Protein AF-A0A1S6QGQ5-F1 (afdb_monomer)

Sequence (173 aa):
MVATWIISFAIVKLTGSTEAIRSFLKASIGSENTLKGGSFLPLFMHNFTGSVMIIILGLIPIPLYYAFIVYNAATVGLVLTLTAHPIAMFMAGILPHGILEIPAQIISAAISAKVVWFVFDKYIRHRDRPETFGLIIKNAVIDTLVFVLPLLFVAAIIEFSITPGLIHTFVGK

Organism: NCBI:txid1138822

Nearest PDB structures (foldseek):
  7ajf-assembly1_a  TM=2.710E-01  e=8.201E+00  Bos taurus

InterPro domains:
  IPR002798 Stage II sporulation protein M-like [PF01944] (7-164)

Mean predicted aligned error: 6.0 Å

Secondary structure (DSSP, 8-state):
-HHHHHHHHHHHHHH--HHHHHHHHHHHS--THHHHTS-SHHHHHHHHHHHHHHHHHTTSSS-THHHHHHHHHHHHHHHHHTSS-HHHIIIIIIHHHHHHHHHHHHHHHHHHHHHHHHHIIIIIS----SS-HHHHHHHHHHHIIIIIHHHHHHHHHHHHHTHHHHHHHHT--

pLDDT: mean 86.8, std 10.64, range [45.06, 97.56]

Structure (mmCIF, N/CA/C/O backbone):
data_AF-A0A1S6QGQ5-F1
#
_entry.id   AF-A0A1S6QGQ5-F1
#
loop_
_atom_site.group_PDB
_atom_site.id
_atom_site.type_symbol
_atom_site.label_atom_id
_atom_site.label_alt_id
_atom_site.label_comp_id
_atom_site.label_asym_id
_atom_site.label_entity_id
_atom_site.label_seq_id
_atom_site.pdbx_PDB_ins_code
_atom_site.Cartn_x
_atom_site.Cartn_y
_atom_site.Cartn_z
_atom_site.occupancy
_atom_site.B_iso_or_equiv
_atom_site.auth_seq_id
_atom_site.auth_comp_id
_atom_site.auth_asym_id
_atom_site.auth_atom_id
_atom_site.pdbx_PDB_model_num
ATOM 1 N N . MET A 1 1 ? -0.539 9.711 -5.961 1.00 73.81 1 MET A N 1
ATOM 2 C CA . MET A 1 1 ? 0.239 8.590 -6.534 1.00 73.81 1 MET A CA 1
ATOM 3 C C . MET A 1 1 ? 0.930 8.999 -7.829 1.00 73.81 1 MET A C 1
ATOM 5 O O . MET A 1 1 ? 2.143 9.109 -7.802 1.00 73.81 1 MET A O 1
ATOM 9 N N . VAL A 1 2 ? 0.211 9.344 -8.906 1.00 78.06 2 VAL A N 1
ATOM 10 C CA . VAL A 1 2 ? 0.836 9.742 -10.193 1.00 78.06 2 VAL A CA 1
ATOM 11 C C . VAL A 1 2 ? 1.811 10.920 -10.058 1.00 78.06 2 VAL A C 1
ATOM 13 O O . VAL A 1 2 ? 2.926 10.853 -10.559 1.00 78.06 2 VAL A O 1
ATOM 16 N N . ALA A 1 3 ? 1.443 11.973 -9.320 1.00 81.25 3 ALA A N 1
ATOM 17 C CA . ALA A 1 3 ? 2.353 13.093 -9.064 1.00 81.25 3 ALA A CA 1
ATOM 18 C C . ALA A 1 3 ? 3.647 12.638 -8.367 1.00 81.25 3 ALA A C 1
ATOM 20 O O . ALA A 1 3 ? 4.732 13.049 -8.756 1.00 81.25 3 ALA A O 1
ATOM 21 N N . THR A 1 4 ? 3.544 11.735 -7.387 1.00 82.38 4 THR A N 1
ATOM 22 C CA . THR A 1 4 ? 4.699 11.143 -6.700 1.00 82.38 4 THR A CA 1
ATOM 23 C C . THR A 1 4 ? 5.580 10.359 -7.669 1.00 82.38 4 THR A C 1
ATOM 25 O O . THR A 1 4 ? 6.793 10.492 -7.603 1.00 82.38 4 THR A O 1
ATOM 28 N N . TRP A 1 5 ? 4.994 9.617 -8.616 1.00 83.69 5 TRP A N 1
ATOM 29 C CA . TRP A 1 5 ? 5.754 8.906 -9.652 1.00 83.69 5 TRP A CA 1
ATOM 30 C C . TRP A 1 5 ? 6.581 9.868 -10.498 1.00 83.69 5 TRP A C 1
ATOM 32 O O . TRP A 1 5 ? 7.783 9.671 -10.661 1.00 83.69 5 TRP A O 1
ATOM 42 N N . ILE A 1 6 ? 5.940 10.932 -10.989 1.00 83.50 6 ILE A N 1
ATOM 43 C CA . ILE A 1 6 ? 6.572 11.947 -11.838 1.00 83.50 6 ILE A CA 1
ATOM 44 C C . ILE A 1 6 ? 7.675 12.678 -11.068 1.00 83.50 6 ILE A C 1
ATOM 46 O O . ILE A 1 6 ? 8.770 12.859 -11.594 1.00 83.50 6 ILE A O 1
ATOM 50 N N . ILE A 1 7 ? 7.407 13.066 -9.819 1.00 85.00 7 ILE A N 1
ATOM 51 C CA . ILE A 1 7 ? 8.366 13.778 -8.970 1.00 85.00 7 ILE A CA 1
ATOM 52 C C . ILE A 1 7 ? 9.569 12.889 -8.656 1.00 85.00 7 ILE A C 1
ATOM 54 O O . ILE A 1 7 ? 10.700 13.319 -8.867 1.00 85.00 7 ILE A O 1
ATOM 58 N N . SER A 1 8 ? 9.351 11.648 -8.207 1.00 82.44 8 SER A N 1
ATOM 59 C CA . SER A 1 8 ? 10.439 10.697 -7.960 1.00 82.44 8 SER A CA 1
ATOM 60 C C . SER A 1 8 ? 11.262 10.477 -9.225 1.00 82.44 8 SER A C 1
ATOM 62 O O . SER A 1 8 ? 12.484 10.559 -9.172 1.00 82.44 8 SER A O 1
ATOM 64 N N . PHE A 1 9 ? 10.616 10.295 -10.379 1.00 82.62 9 PHE A N 1
ATOM 65 C CA . PHE A 1 9 ? 11.319 10.133 -11.648 1.00 82.62 9 PHE A CA 1
ATOM 66 C C . PHE A 1 9 ? 12.176 11.357 -12.011 1.00 82.62 9 PHE A C 1
ATOM 68 O O . PHE A 1 9 ? 13.350 11.218 -12.362 1.00 82.62 9 PHE A O 1
ATOM 75 N N . ALA A 1 10 ? 11.607 12.559 -11.894 1.00 83.38 10 ALA A N 1
ATOM 76 C CA . ALA A 1 10 ? 12.285 13.810 -12.214 1.00 83.38 10 ALA A CA 1
ATOM 77 C C . ALA A 1 10 ? 13.485 14.065 -11.293 1.00 83.38 10 ALA A C 1
ATOM 79 O O . ALA A 1 10 ? 14.566 14.377 -11.787 1.00 83.38 10 ALA A O 1
ATOM 80 N N . ILE A 1 11 ? 13.322 13.879 -9.978 1.00 85.00 11 ILE A N 1
ATOM 81 C CA . ILE A 1 11 ? 14.402 14.065 -8.997 1.00 85.00 11 ILE A CA 1
ATOM 82 C C . ILE A 1 11 ? 15.597 13.189 -9.362 1.00 85.00 11 ILE A C 1
ATOM 84 O O . ILE A 1 11 ? 16.711 13.687 -9.463 1.00 85.00 11 ILE A O 1
ATOM 88 N N . VAL A 1 12 ? 15.371 11.907 -9.636 1.00 83.94 12 VAL A N 1
ATOM 89 C CA . VAL A 1 12 ? 16.452 10.961 -9.942 1.00 83.94 12 VAL A CA 1
ATOM 90 C C . VAL A 1 12 ? 17.173 11.304 -11.241 1.00 83.94 12 VAL A C 1
ATOM 92 O O . VAL A 1 12 ? 18.403 11.253 -11.300 1.00 83.94 12 VAL A O 1
ATOM 95 N N . LYS A 1 13 ? 16.422 11.682 -12.280 1.00 81.25 13 LYS A N 1
ATOM 96 C CA . LYS A 1 13 ? 16.986 12.153 -13.553 1.00 81.25 13 LYS A CA 1
ATOM 97 C C . LYS A 1 13 ? 17.852 13.400 -13.372 1.00 81.25 13 LYS A C 1
ATOM 99 O O . LYS A 1 13 ? 18.837 13.542 -14.088 1.00 81.25 13 LYS A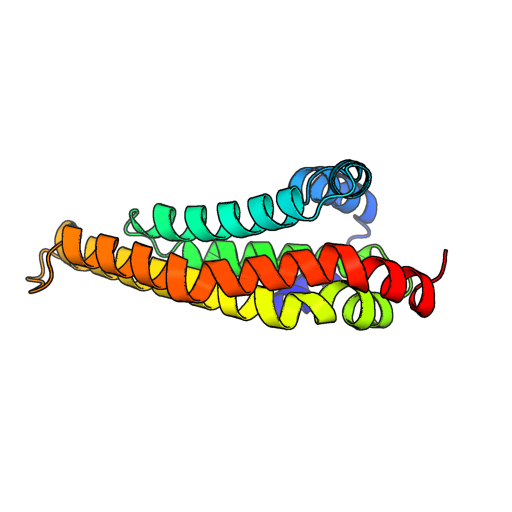 O 1
ATOM 104 N N . LEU A 1 14 ? 17.485 14.279 -12.439 1.00 83.19 14 LEU A N 1
ATOM 105 C CA . LEU A 1 14 ? 18.214 15.513 -12.145 1.00 83.19 14 LEU A CA 1
ATOM 106 C C . LEU A 1 14 ? 19.441 15.277 -11.255 1.00 83.19 14 LEU A C 1
ATOM 108 O O . LEU A 1 14 ? 20.464 15.921 -11.464 1.00 83.19 14 LEU A O 1
ATOM 112 N N . THR A 1 15 ? 19.366 14.369 -10.278 1.00 83.56 15 THR A N 1
ATOM 113 C CA . THR A 1 15 ? 20.467 14.118 -9.331 1.00 83.56 15 THR A CA 1
ATOM 114 C C . THR A 1 15 ? 21.465 13.063 -9.802 1.00 83.56 15 THR A C 1
ATOM 116 O O . THR A 1 15 ? 22.538 12.941 -9.214 1.00 83.56 15 THR A O 1
ATOM 119 N N . GLY A 1 16 ? 21.126 12.260 -10.817 1.00 78.88 16 GLY A N 1
ATOM 120 C CA . GLY A 1 16 ? 21.996 11.200 -11.336 1.00 78.88 16 GLY A CA 1
ATOM 121 C C . GLY A 1 16 ? 22.284 10.074 -10.333 1.00 78.88 16 GLY A C 1
ATOM 122 O O . GLY A 1 16 ? 23.213 9.297 -10.528 1.00 78.88 16 GLY A O 1
ATOM 123 N N . SER A 1 17 ? 21.509 9.963 -9.248 1.00 80.44 17 SER A N 1
ATOM 124 C CA . SER A 1 17 ? 21.774 9.053 -8.118 1.00 80.44 17 SER A CA 1
ATOM 125 C C . SER A 1 17 ? 21.352 7.597 -8.372 1.00 80.44 17 SER A C 1
ATOM 127 O O . SER A 1 17 ? 20.886 6.916 -7.456 1.00 80.44 17 SER A O 1
ATOM 129 N N . THR A 1 18 ? 21.489 7.103 -9.604 1.00 78.44 18 THR A N 1
ATOM 130 C CA . THR A 1 18 ? 20.940 5.804 -10.031 1.00 78.44 18 THR A CA 1
ATOM 131 C C . THR A 1 18 ? 21.456 4.636 -9.190 1.00 78.44 18 THR A C 1
ATOM 133 O O . THR A 1 18 ? 20.690 3.721 -8.890 1.00 78.44 18 THR A O 1
ATOM 136 N N . GLU A 1 19 ? 22.703 4.687 -8.715 1.00 80.50 19 GLU A N 1
ATOM 137 C CA . GLU A 1 19 ? 23.313 3.523 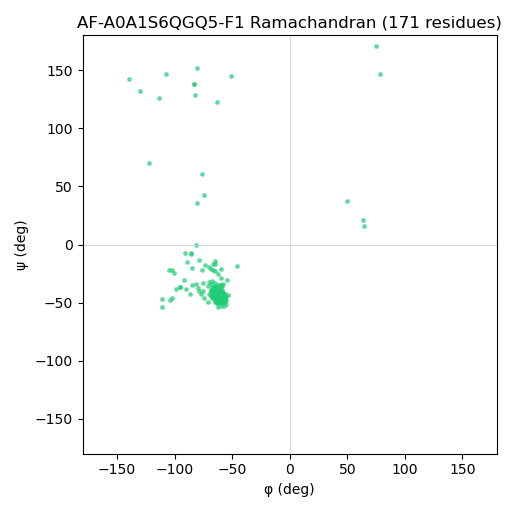-8.055 1.00 80.50 19 GLU A CA 1
ATOM 138 C C . GLU A 1 19 ? 22.882 3.408 -6.590 1.00 80.50 19 GLU A C 1
ATOM 140 O O . GLU A 1 19 ? 22.634 2.306 -6.098 1.00 80.50 19 GLU A O 1
ATOM 145 N N . ALA A 1 20 ? 22.684 4.550 -5.924 1.00 80.88 20 ALA A N 1
ATOM 146 C CA . ALA A 1 20 ? 22.070 4.614 -4.599 1.00 80.88 20 ALA A CA 1
ATOM 147 C C . ALA A 1 20 ? 20.606 4.142 -4.634 1.00 80.88 20 ALA A C 1
ATOM 149 O O . ALA A 1 20 ? 20.113 3.518 -3.698 1.00 80.88 20 ALA A O 1
ATOM 150 N N . ILE A 1 21 ? 19.907 4.395 -5.741 1.00 80.75 21 ILE A N 1
ATOM 151 C CA . ILE A 1 21 ? 18.522 3.953 -5.926 1.00 80.75 21 ILE A CA 1
ATOM 152 C C . ILE A 1 21 ? 18.472 2.461 -6.221 1.00 80.75 21 ILE A C 1
ATOM 154 O O . ILE A 1 21 ? 17.629 1.764 -5.665 1.00 80.75 21 ILE A O 1
ATOM 158 N N . ARG A 1 22 ? 19.397 1.935 -7.034 1.00 79.62 22 ARG A N 1
ATOM 159 C CA . ARG A 1 22 ? 19.517 0.489 -7.265 1.00 79.62 22 ARG A CA 1
ATOM 160 C C . ARG A 1 22 ? 19.730 -0.271 -5.959 1.00 79.62 22 ARG A C 1
ATOM 162 O O . ARG A 1 22 ? 19.082 -1.296 -5.758 1.00 79.62 22 ARG A O 1
ATOM 169 N N . SER A 1 23 ? 20.602 0.209 -5.070 1.00 81.31 23 SER A N 1
ATOM 170 C CA . SER A 1 23 ? 20.832 -0.442 -3.773 1.00 81.31 23 SER A CA 1
ATOM 171 C C . SER A 1 23 ? 19.620 -0.327 -2.843 1.00 81.31 23 SER A C 1
ATOM 173 O O . SER A 1 23 ? 19.205 -1.331 -2.263 1.00 81.31 23 SER A O 1
ATOM 175 N N . PHE A 1 24 ? 18.992 0.851 -2.770 1.00 82.00 24 PHE A N 1
ATOM 176 C CA . PHE A 1 24 ? 17.765 1.068 -2.002 1.00 82.00 24 PHE A CA 1
ATOM 177 C C . PHE A 1 24 ? 16.604 0.180 -2.475 1.00 82.00 24 PHE A C 1
ATOM 179 O O . PHE A 1 24 ? 15.933 -0.451 -1.656 1.00 82.00 24 PHE A O 1
ATOM 186 N N . LEU A 1 25 ? 16.377 0.088 -3.789 1.00 78.56 25 LEU A N 1
ATOM 187 C CA . LEU A 1 25 ? 15.308 -0.731 -4.360 1.00 78.56 25 LEU A CA 1
ATOM 188 C C . LEU A 1 25 ? 15.578 -2.223 -4.173 1.00 78.56 25 LEU A C 1
ATOM 190 O O . LEU A 1 25 ? 14.656 -2.947 -3.814 1.00 78.56 25 LEU A O 1
ATOM 194 N N . LYS A 1 26 ? 16.829 -2.683 -4.314 1.00 76.62 26 LYS A N 1
ATOM 195 C CA . LYS A 1 26 ? 17.195 -4.076 -3.997 1.00 76.62 26 LYS A CA 1
ATOM 196 C C . LYS A 1 26 ? 16.927 -4.434 -2.533 1.00 76.62 26 LYS A C 1
ATOM 198 O O . LYS A 1 26 ? 16.545 -5.566 -2.251 1.00 76.62 26 LYS A O 1
ATOM 203 N N . ALA A 1 27 ? 17.113 -3.485 -1.616 1.00 74.62 27 ALA A N 1
ATOM 204 C CA . ALA A 1 27 ? 16.791 -3.674 -0.204 1.00 74.62 27 ALA A CA 1
ATOM 205 C C . ALA A 1 27 ? 15.276 -3.617 0.079 1.00 74.62 27 ALA A C 1
ATOM 207 O O . ALA A 1 27 ? 14.800 -4.330 0.957 1.00 74.62 27 ALA A O 1
ATOM 208 N N . SER A 1 28 ? 14.521 -2.799 -0.664 1.00 69.38 28 SER A N 1
ATOM 209 C CA . SER A 1 28 ? 13.099 -2.509 -0.395 1.00 69.38 28 SER A CA 1
ATOM 210 C C . SER A 1 28 ? 12.114 -3.455 -1.096 1.00 69.38 28 SER A C 1
ATOM 212 O O . SER A 1 28 ? 11.091 -3.826 -0.522 1.00 69.38 28 SER A O 1
ATOM 214 N N . ILE A 1 29 ? 12.409 -3.853 -2.337 1.00 65.19 29 ILE A N 1
ATOM 215 C CA . ILE A 1 29 ? 11.534 -4.696 -3.175 1.00 65.19 29 ILE A CA 1
ATOM 216 C C . ILE A 1 29 ? 11.760 -6.195 -2.889 1.00 65.19 29 ILE A C 1
ATOM 218 O O . ILE A 1 29 ? 10.993 -7.049 -3.316 1.00 65.19 29 ILE A O 1
ATOM 222 N N . GLY A 1 30 ? 12.769 -6.533 -2.082 1.00 54.38 30 GLY A N 1
ATOM 223 C CA . GLY A 1 30 ? 13.152 -7.919 -1.853 1.00 54.38 30 GLY A CA 1
ATOM 224 C C . GLY A 1 30 ? 13.970 -8.471 -3.023 1.00 54.38 30 GLY A C 1
ATOM 225 O O . GLY A 1 30 ? 13.837 -8.074 -4.176 1.00 54.38 30 GLY A O 1
ATOM 226 N N . SER A 1 31 ? 14.900 -9.362 -2.693 1.00 45.72 31 SER A N 1
ATOM 227 C CA . SER A 1 31 ? 15.893 -9.932 -3.607 1.00 45.72 31 SER A CA 1
ATOM 228 C C . SER A 1 31 ? 15.281 -10.494 -4.905 1.00 45.72 31 SER A C 1
ATOM 230 O O . SER A 1 31 ? 14.248 -11.155 -4.863 1.00 45.72 31 SER A O 1
ATOM 232 N N . GLU A 1 32 ? 15.992 -10.369 -6.036 1.00 47.88 32 GLU A N 1
ATOM 233 C CA . GLU A 1 32 ? 15.766 -11.127 -7.292 1.00 47.88 32 GLU A CA 1
ATOM 234 C C . GLU A 1 32 ? 15.553 -12.643 -7.077 1.00 47.88 32 GLU A C 1
ATOM 236 O O . GLU A 1 32 ? 15.008 -13.333 -7.938 1.00 47.88 32 GLU A O 1
ATOM 241 N N . ASN A 1 33 ? 15.952 -13.185 -5.922 1.00 45.06 33 ASN A N 1
ATOM 242 C CA . ASN A 1 33 ? 15.701 -14.573 -5.535 1.00 45.06 33 ASN A CA 1
ATOM 243 C C . ASN A 1 33 ? 14.208 -14.910 -5.344 1.00 45.06 33 ASN A C 1
ATOM 245 O O . ASN A 1 33 ? 13.854 -16.086 -5.377 1.00 45.06 33 ASN A O 1
ATOM 249 N N . THR A 1 34 ? 13.337 -13.907 -5.209 1.00 50.47 34 THR A N 1
ATOM 250 C CA . THR A 1 34 ? 11.875 -14.054 -5.086 1.00 50.47 34 THR A CA 1
ATOM 251 C C . THR A 1 34 ? 11.260 -14.705 -6.335 1.00 50.47 34 THR A C 1
ATOM 253 O O . THR A 1 34 ? 10.365 -15.537 -6.224 1.00 50.47 34 THR A O 1
ATOM 256 N N . LEU A 1 35 ? 11.812 -14.419 -7.521 1.00 50.88 35 LEU A N 1
ATOM 257 C CA . LEU A 1 35 ? 11.379 -15.001 -8.800 1.00 50.88 35 LEU A CA 1
ATOM 258 C C . LEU A 1 35 ? 12.034 -16.363 -9.098 1.00 50.88 35 LEU A C 1
ATOM 260 O O . LEU A 1 35 ? 11.496 -17.152 -9.871 1.00 50.88 35 LEU A O 1
ATOM 264 N N . LYS A 1 36 ? 13.173 -16.682 -8.463 1.00 50.59 36 LYS A N 1
ATOM 265 C CA . LYS A 1 36 ? 13.883 -17.962 -8.663 1.00 50.59 36 LYS A CA 1
ATOM 266 C C . LYS A 1 36 ? 13.185 -19.158 -8.004 1.00 50.59 36 LYS A C 1
ATOM 268 O O . LYS A 1 36 ? 13.478 -20.293 -8.361 1.00 50.59 36 LYS A O 1
ATOM 273 N N . GLY A 1 37 ? 12.271 -18.914 -7.061 1.00 57.50 37 GLY A N 1
ATOM 274 C CA . GLY A 1 37 ? 11.569 -19.954 -6.298 1.00 57.50 37 GLY A CA 1
ATOM 275 C C . GLY A 1 37 ? 10.373 -20.606 -7.001 1.00 57.50 37 GLY A C 1
ATOM 276 O O . GLY A 1 37 ? 9.734 -21.466 -6.403 1.00 57.50 37 GLY A O 1
ATOM 277 N N . GLY A 1 38 ? 10.033 -20.199 -8.232 1.00 69.38 38 GLY A N 1
ATOM 278 C CA . GLY A 1 38 ? 8.925 -20.790 -8.995 1.00 69.38 38 GLY A CA 1
ATOM 279 C C . GLY A 1 38 ? 7.533 -20.597 -8.373 1.00 69.38 38 GLY A C 1
ATOM 280 O O . GLY A 1 38 ? 6.626 -21.364 -8.680 1.00 69.38 38 GLY A O 1
ATOM 281 N N . SER A 1 39 ? 7.351 -19.606 -7.491 1.00 81.00 39 SER A N 1
ATOM 282 C CA . SER A 1 39 ? 6.093 -19.370 -6.775 1.00 81.00 39 SER A CA 1
ATOM 283 C C . SER A 1 39 ? 5.760 -17.882 -6.666 1.00 81.00 39 SER A C 1
ATOM 285 O O . SER A 1 39 ? 6.640 -17.060 -6.427 1.00 81.00 39 SER A O 1
ATOM 287 N N . PHE A 1 40 ? 4.471 -17.551 -6.777 1.00 86.44 40 PHE A N 1
ATOM 288 C CA . PHE A 1 40 ? 3.930 -16.198 -6.590 1.00 86.44 40 PHE A CA 1
ATOM 289 C C . PHE A 1 40 ? 3.771 -15.808 -5.107 1.00 86.44 40 PHE A C 1
ATOM 291 O O . PHE A 1 40 ? 3.543 -14.642 -4.784 1.00 86.44 40 PHE A O 1
ATOM 298 N N . LEU A 1 41 ? 3.869 -16.779 -4.190 1.00 87.31 41 LEU A N 1
ATOM 299 C CA . LEU A 1 41 ? 3.580 -16.596 -2.763 1.00 87.31 41 LEU A CA 1
ATOM 300 C C . LEU A 1 41 ? 4.432 -15.504 -2.095 1.00 87.31 41 LEU A C 1
ATOM 302 O O . LEU A 1 41 ? 3.880 -14.721 -1.326 1.00 87.31 41 LEU A O 1
ATOM 306 N N . PRO A 1 42 ? 5.745 -15.398 -2.369 1.00 87.88 42 PRO A N 1
ATOM 307 C CA . PRO A 1 42 ? 6.562 -14.337 -1.790 1.00 87.88 42 PRO A CA 1
ATOM 308 C C . PRO A 1 42 ? 6.140 -12.921 -2.223 1.00 87.88 42 PRO A C 1
ATOM 310 O O . PRO A 1 42 ? 6.117 -12.022 -1.383 1.00 87.88 42 PRO A O 1
ATOM 313 N N . LEU A 1 43 ? 5.752 -12.736 -3.494 1.00 87.00 43 LEU A N 1
ATOM 314 C CA . LEU A 1 43 ? 5.233 -11.462 -4.022 1.00 87.00 43 LEU A CA 1
ATOM 315 C C . LEU A 1 43 ? 3.920 -11.094 -3.325 1.00 87.00 43 LEU A C 1
ATOM 317 O O . LEU A 1 43 ? 3.758 -9.986 -2.814 1.00 87.00 43 LEU A O 1
ATOM 321 N N . PHE A 1 44 ? 3.015 -12.072 -3.210 1.00 91.88 44 PHE A N 1
ATOM 322 C CA . PHE A 1 44 ? 1.774 -11.915 -2.458 1.00 91.88 44 PHE A CA 1
ATOM 323 C C . PHE A 1 44 ? 2.037 -11.520 -1.000 1.00 91.88 44 PHE A C 1
ATOM 325 O O . PHE A 1 44 ? 1.450 -10.560 -0.509 1.00 91.88 44 PHE A O 1
ATOM 332 N N . MET A 1 45 ? 2.930 -12.231 -0.306 1.00 90.81 45 MET A N 1
ATOM 333 C CA . MET A 1 45 ? 3.213 -11.994 1.110 1.00 90.81 45 MET A CA 1
ATOM 334 C C . MET A 1 45 ? 3.846 -10.628 1.362 1.00 90.81 45 MET A C 1
ATOM 336 O O . MET A 1 45 ? 3.520 -10.006 2.371 1.00 90.81 45 MET A O 1
ATOM 340 N N . HIS A 1 46 ? 4.712 -10.140 0.471 1.00 88.56 46 HIS A N 1
ATOM 341 C CA . HIS A 1 46 ? 5.289 -8.797 0.580 1.00 88.56 46 HIS A CA 1
ATOM 342 C C . HIS A 1 46 ? 4.195 -7.722 0.502 1.00 88.56 46 HIS A C 1
ATOM 344 O O . HIS A 1 46 ? 4.017 -6.947 1.448 1.00 88.56 46 HIS A O 1
ATOM 350 N N . ASN A 1 47 ? 3.375 -7.769 -0.549 1.00 91.50 47 ASN A N 1
ATOM 351 C CA . ASN A 1 47 ? 2.282 -6.822 -0.764 1.00 91.50 47 ASN A CA 1
ATOM 352 C C . ASN A 1 47 ? 1.191 -6.901 0.318 1.00 91.50 47 ASN A C 1
ATOM 354 O O . ASN A 1 47 ? 0.684 -5.878 0.802 1.00 91.50 47 ASN A O 1
ATOM 358 N N . PHE A 1 48 ? 0.844 -8.116 0.743 1.00 93.94 48 PHE A N 1
ATOM 359 C CA . PHE A 1 48 ? -0.135 -8.344 1.800 1.00 93.94 48 PHE A CA 1
ATOM 360 C C . PHE A 1 48 ? 0.382 -7.859 3.158 1.00 93.94 48 PHE A C 1
ATOM 362 O O . PHE A 1 48 ? -0.343 -7.173 3.878 1.00 93.94 48 PHE A O 1
ATOM 369 N N . THR A 1 49 ? 1.651 -8.124 3.487 1.00 92.62 49 THR A N 1
ATOM 370 C CA . THR A 1 49 ? 2.266 -7.643 4.734 1.00 92.62 49 THR A CA 1
ATOM 371 C C . THR A 1 49 ? 2.303 -6.119 4.776 1.00 92.6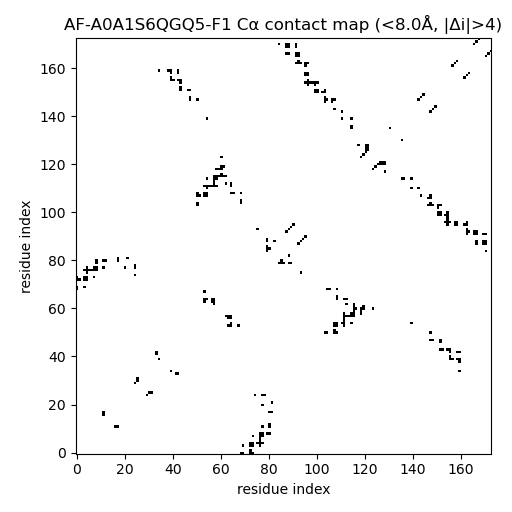2 49 THR A C 1
ATOM 373 O O . THR A 1 49 ? 1.938 -5.542 5.800 1.00 92.62 49 THR A O 1
ATOM 376 N N . GLY A 1 50 ? 2.662 -5.454 3.672 1.00 91.12 50 GLY A N 1
ATOM 377 C CA . GLY A 1 50 ? 2.612 -3.991 3.584 1.00 91.12 50 GLY A CA 1
ATOM 378 C C . GLY A 1 50 ? 1.205 -3.438 3.843 1.00 91.12 50 GLY A C 1
ATOM 379 O O . GLY A 1 50 ? 1.025 -2.511 4.634 1.00 91.12 50 GLY A O 1
ATOM 380 N N . SER A 1 51 ? 0.193 -4.066 3.242 1.00 94.25 51 SER A N 1
ATOM 381 C CA . SER A 1 51 ? -1.218 -3.691 3.403 1.00 94.25 51 SER A CA 1
ATOM 382 C C . SER A 1 51 ? -1.737 -3.899 4.831 1.00 94.25 51 SER A C 1
ATOM 384 O O . SER A 1 51 ? -2.461 -3.061 5.368 1.00 94.25 51 SER A O 1
ATOM 386 N N . VAL A 1 52 ? -1.336 -4.987 5.490 1.00 94.94 52 VAL A N 1
ATOM 387 C CA . VAL A 1 52 ? -1.675 -5.240 6.898 1.00 94.94 52 VAL A CA 1
ATOM 388 C C . VAL A 1 52 ? -0.940 -4.269 7.821 1.00 94.94 52 VAL A C 1
ATOM 390 O O . VAL A 1 52 ? -1.550 -3.716 8.737 1.00 94.94 52 VAL A O 1
ATOM 393 N N . MET A 1 53 ? 0.344 -3.999 7.569 1.00 93.81 53 MET A N 1
ATOM 394 C CA . MET A 1 53 ? 1.119 -3.051 8.369 1.00 93.81 53 MET A CA 1
ATOM 395 C C . MET A 1 53 ? 0.499 -1.660 8.358 1.00 93.81 53 MET A C 1
ATOM 397 O O . MET A 1 53 ? 0.397 -1.046 9.420 1.00 93.81 53 MET A O 1
ATOM 401 N N . ILE A 1 54 ? 0.027 -1.170 7.208 1.00 93.94 54 ILE A N 1
ATOM 402 C CA . ILE A 1 54 ? -0.576 0.163 7.177 1.00 93.94 54 ILE A CA 1
ATOM 403 C C . ILE A 1 54 ? -1.898 0.241 7.947 1.00 93.94 54 ILE A C 1
ATOM 405 O O . ILE A 1 54 ? -2.199 1.269 8.556 1.00 9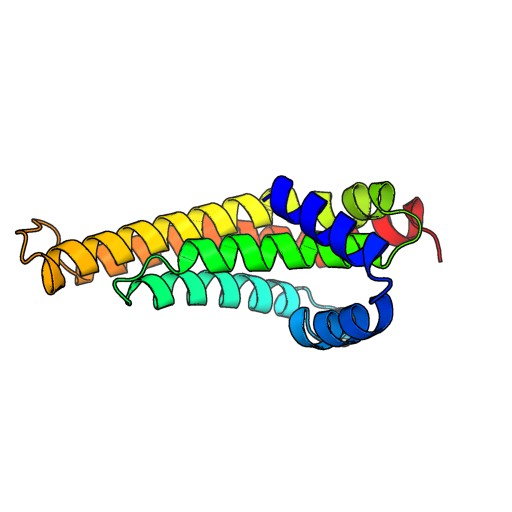3.94 54 ILE A O 1
ATOM 409 N N . ILE A 1 55 ? -2.660 -0.852 7.986 1.00 95.38 55 ILE A N 1
ATOM 410 C CA . ILE A 1 55 ? -3.872 -0.959 8.806 1.00 95.38 55 ILE A CA 1
ATOM 411 C C . ILE A 1 55 ? -3.510 -0.971 10.296 1.00 95.38 55 ILE A C 1
ATOM 413 O O . ILE A 1 55 ? -4.119 -0.233 11.069 1.00 95.38 55 ILE A O 1
ATOM 417 N N . ILE A 1 56 ? -2.489 -1.739 10.695 1.00 94.25 56 ILE A N 1
ATOM 418 C CA . ILE A 1 56 ? -2.003 -1.796 12.086 1.00 94.25 56 ILE A CA 1
ATOM 419 C C . ILE A 1 56 ? -1.483 -0.432 12.543 1.00 94.25 56 ILE A C 1
ATOM 421 O O . ILE A 1 56 ? -1.804 0.006 13.647 1.00 94.25 56 ILE A O 1
ATOM 425 N N . LEU A 1 57 ? -0.734 0.277 11.695 1.00 92.56 57 LEU A N 1
ATOM 426 C CA . LEU A 1 57 ? -0.284 1.642 11.983 1.00 92.56 57 LEU A CA 1
ATOM 427 C C . LEU A 1 57 ? -1.453 2.606 12.208 1.00 92.56 57 LEU A C 1
ATOM 429 O O . LEU A 1 57 ? -1.275 3.617 12.883 1.00 92.56 57 LEU A O 1
ATOM 433 N N . GLY A 1 58 ? -2.652 2.276 11.718 1.00 91.56 58 GLY A N 1
ATOM 434 C CA . GLY A 1 58 ? -3.861 3.043 11.986 1.00 91.56 58 GLY A CA 1
ATOM 435 C C . GLY A 1 58 ? -4.304 3.040 13.454 1.00 91.56 58 GLY A C 1
ATOM 436 O O . GLY A 1 58 ? -5.106 3.878 13.854 1.00 91.56 58 GLY A O 1
ATOM 437 N N . LEU A 1 59 ? -3.764 2.141 14.282 1.00 93.19 59 LEU A N 1
ATOM 438 C CA . LEU A 1 59 ? -3.950 2.163 15.737 1.00 93.19 59 LEU A CA 1
ATOM 439 C C . LEU A 1 59 ? -3.253 3.351 16.406 1.00 93.19 59 LEU A C 1
ATOM 441 O O . LEU A 1 59 ? -3.608 3.727 17.522 1.00 93.19 59 LEU A O 1
ATOM 445 N N . ILE A 1 60 ? -2.263 3.937 15.738 1.00 93.44 60 ILE A N 1
ATOM 446 C CA . ILE A 1 60 ? -1.627 5.171 16.176 1.00 93.44 60 ILE A CA 1
ATOM 447 C C . ILE A 1 60 ? -2.529 6.321 15.701 1.00 93.44 60 ILE A C 1
ATOM 449 O O . ILE A 1 60 ? -2.852 6.373 14.515 1.00 93.44 60 ILE A O 1
ATOM 453 N N . PRO A 1 61 ? -2.928 7.271 16.568 1.00 90.94 61 PRO A N 1
ATOM 454 C CA . PRO A 1 61 ? -3.812 8.388 16.215 1.00 90.94 61 PRO A CA 1
ATOM 455 C C . PRO A 1 61 ? -3.093 9.472 15.383 1.00 90.94 61 PRO A C 1
ATOM 457 O O . PRO A 1 61 ? -3.236 10.669 15.619 1.00 90.94 61 PRO A O 1
ATOM 460 N N . ILE A 1 62 ? -2.288 9.049 14.409 1.00 91.62 62 ILE A N 1
ATOM 461 C CA . ILE A 1 62 ? -1.539 9.864 13.458 1.00 91.62 62 ILE A CA 1
ATOM 462 C C . ILE A 1 62 ? -1.842 9.286 12.070 1.00 91.62 62 ILE A C 1
ATOM 464 O O . ILE A 1 62 ? -1.755 8.071 11.893 1.00 91.62 62 ILE A O 1
ATOM 468 N N . PRO A 1 63 ? -2.182 10.106 11.061 1.00 90.38 63 PRO A N 1
ATOM 469 C CA . PRO A 1 63 ? -2.581 9.622 9.741 1.00 90.38 63 PRO A CA 1
ATOM 470 C C . PRO A 1 63 ? -1.381 9.146 8.893 1.00 90.38 63 PRO A C 1
ATOM 472 O O . PRO A 1 63 ? -1.107 9.669 7.813 1.00 90.38 63 PRO A O 1
ATOM 475 N N . LEU A 1 64 ? -0.656 8.131 9.372 1.00 91.50 64 LEU A N 1
ATOM 476 C CA . LEU A 1 64 ? 0.542 7.570 8.730 1.00 91.50 64 LEU A CA 1
ATOM 477 C C . LEU A 1 64 ? 0.246 6.868 7.392 1.00 91.50 64 LEU A C 1
ATOM 479 O O . LEU A 1 64 ? 1.151 6.697 6.576 1.00 91.50 64 LEU A O 1
ATOM 483 N N . TYR A 1 65 ? -1.019 6.535 7.117 1.00 90.56 65 TYR A N 1
ATOM 484 C CA . TYR A 1 65 ? -1.471 5.999 5.827 1.00 90.56 65 TYR A CA 1
ATOM 485 C C . TYR A 1 65 ? -1.103 6.885 4.629 1.00 90.56 65 TYR A C 1
ATOM 487 O O . TYR A 1 65 ? -0.808 6.352 3.559 1.00 90.56 65 TYR A O 1
ATOM 495 N N . TYR A 1 66 ? -1.018 8.211 4.797 1.00 89.44 66 TYR A N 1
ATOM 496 C CA . TYR A 1 66 ? -0.544 9.098 3.728 1.00 89.44 66 TYR A CA 1
ATOM 497 C C . TYR A 1 66 ? 0.913 8.824 3.347 1.00 89.44 66 TYR A C 1
ATOM 499 O O . TYR A 1 66 ? 1.234 8.748 2.160 1.00 89.44 66 TYR A O 1
ATOM 507 N N . ALA A 1 67 ? 1.788 8.652 4.342 1.00 88.00 67 ALA A N 1
ATOM 508 C CA . ALA A 1 67 ? 3.207 8.406 4.112 1.00 88.00 67 ALA A CA 1
ATOM 509 C C . ALA A 1 67 ? 3.429 7.076 3.382 1.00 88.00 67 ALA A C 1
ATOM 511 O O . ALA A 1 67 ? 4.255 7.006 2.478 1.00 88.00 67 ALA A O 1
ATOM 512 N N . PHE A 1 68 ? 2.645 6.049 3.709 1.00 87.44 68 PHE A N 1
ATOM 513 C CA . PHE A 1 68 ? 2.715 4.751 3.040 1.00 87.44 68 PHE A CA 1
ATOM 514 C C . PHE A 1 68 ? 2.277 4.806 1.572 1.00 87.44 68 PHE A C 1
ATOM 516 O O . PHE A 1 68 ? 2.982 4.287 0.710 1.00 87.44 68 PHE A O 1
ATOM 523 N N . ILE A 1 69 ? 1.171 5.497 1.258 1.00 88.25 69 ILE A N 1
ATOM 524 C CA . ILE A 1 69 ? 0.745 5.703 -0.140 1.00 88.25 69 ILE A CA 1
ATOM 525 C C . ILE A 1 69 ? 1.844 6.422 -0.932 1.00 88.25 69 ILE A C 1
ATOM 527 O O . ILE A 1 69 ? 2.123 6.068 -2.079 1.00 88.25 69 ILE A O 1
ATOM 531 N N . VAL A 1 70 ? 2.461 7.446 -0.334 1.00 89.38 70 VAL A N 1
ATOM 532 C CA . VAL A 1 70 ? 3.560 8.190 -0.963 1.00 89.38 70 VAL A CA 1
ATOM 533 C C . VAL A 1 70 ? 4.778 7.291 -1.154 1.00 89.38 70 VAL A C 1
ATOM 535 O O . VAL A 1 70 ? 5.350 7.300 -2.237 1.00 89.38 70 VAL A O 1
ATOM 538 N N . TYR A 1 71 ? 5.146 6.496 -0.150 1.00 86.88 71 TYR A N 1
ATOM 539 C CA . TYR A 1 71 ? 6.268 5.563 -0.216 1.00 86.88 71 TYR A CA 1
ATOM 540 C C . TYR A 1 71 ? 6.086 4.525 -1.331 1.00 86.88 71 TYR A C 1
ATOM 542 O O . TYR A 1 71 ? 6.934 4.439 -2.218 1.00 86.88 71 TYR A O 1
ATOM 550 N N . ASN A 1 72 ? 4.956 3.812 -1.363 1.00 87.25 72 ASN A N 1
ATOM 551 C CA . ASN A 1 72 ? 4.689 2.812 -2.404 1.00 87.25 72 ASN A CA 1
ATOM 552 C C . ASN A 1 72 ? 4.647 3.439 -3.797 1.00 87.25 72 ASN A C 1
ATOM 554 O O . ASN A 1 72 ? 5.209 2.899 -4.750 1.00 87.25 72 ASN A O 1
ATOM 558 N N . ALA A 1 73 ? 4.042 4.624 -3.919 1.00 87.12 73 ALA A N 1
ATOM 559 C CA . ALA A 1 73 ? 4.066 5.350 -5.175 1.00 87.12 73 ALA A CA 1
ATOM 560 C C . ALA A 1 73 ? 5.505 5.733 -5.575 1.00 87.12 73 ALA A C 1
ATOM 562 O O . ALA A 1 73 ? 5.903 5.516 -6.716 1.00 87.12 73 ALA A O 1
ATOM 563 N N . ALA A 1 74 ? 6.310 6.261 -4.655 1.00 87.19 74 ALA A N 1
ATOM 564 C CA . ALA A 1 74 ? 7.691 6.634 -4.939 1.00 87.19 74 ALA A CA 1
ATOM 565 C C . ALA A 1 74 ? 8.507 5.434 -5.442 1.00 87.19 74 ALA A C 1
ATOM 567 O O . ALA A 1 74 ? 9.198 5.570 -6.448 1.00 87.19 74 ALA A O 1
ATOM 568 N N . THR A 1 75 ? 8.366 4.257 -4.827 1.00 84.75 75 THR A N 1
ATOM 569 C CA . THR A 1 75 ? 9.044 3.020 -5.252 1.00 84.75 75 THR A CA 1
ATOM 570 C C . THR A 1 75 ? 8.759 2.676 -6.716 1.00 84.75 75 THR A C 1
ATOM 572 O O . THR A 1 75 ? 9.695 2.418 -7.472 1.00 84.75 75 THR A O 1
ATOM 575 N N . VAL A 1 76 ? 7.500 2.777 -7.157 1.00 86.12 76 VAL A N 1
ATOM 576 C CA . VAL A 1 76 ? 7.120 2.618 -8.575 1.00 86.12 76 VAL A CA 1
ATOM 577 C C . VAL A 1 76 ? 7.836 3.638 -9.464 1.00 86.12 76 VAL A C 1
ATOM 579 O O . VAL A 1 76 ? 8.437 3.271 -10.474 1.00 86.12 76 VAL A O 1
ATOM 582 N N . GLY A 1 77 ? 7.831 4.916 -9.075 1.00 85.56 77 GLY A N 1
ATOM 583 C CA . GLY A 1 77 ? 8.532 5.972 -9.813 1.00 85.56 77 GLY A CA 1
ATOM 584 C C . GLY A 1 77 ? 10.038 5.716 -9.928 1.00 85.56 77 GLY A C 1
ATOM 585 O O . GLY A 1 77 ? 10.611 5.905 -10.998 1.00 85.56 77 GLY A O 1
ATOM 586 N N . LEU A 1 78 ? 10.668 5.227 -8.857 1.00 86.94 78 LEU A N 1
ATOM 587 C CA . LEU A 1 78 ? 12.086 4.867 -8.833 1.00 86.94 78 LEU A CA 1
ATOM 588 C C . LEU A 1 78 ? 12.391 3.682 -9.763 1.00 86.94 78 LEU A C 1
ATOM 590 O O . LEU A 1 78 ? 13.374 3.741 -10.499 1.00 86.94 78 LEU A O 1
ATOM 594 N N . VAL A 1 79 ? 11.549 2.644 -9.810 1.00 85.75 79 VAL A N 1
ATOM 595 C CA . VAL A 1 79 ? 11.726 1.510 -10.743 1.00 85.75 79 VAL A CA 1
ATOM 596 C C . VAL A 1 79 ? 11.758 1.986 -12.200 1.00 85.75 79 VAL A C 1
ATOM 598 O O . VAL A 1 79 ? 12.622 1.564 -12.969 1.00 85.75 79 VAL A O 1
ATOM 601 N N . LEU A 1 80 ? 10.892 2.934 -12.571 1.00 87.56 80 LEU A N 1
ATOM 602 C CA . LEU A 1 80 ? 10.857 3.500 -13.926 1.00 87.56 80 LEU A CA 1
ATOM 603 C C . LEU A 1 80 ? 12.129 4.279 -14.296 1.00 87.56 80 LEU A C 1
ATOM 605 O O . LEU A 1 80 ? 12.428 4.422 -15.478 1.00 87.56 80 LEU A O 1
ATOM 609 N N . THR A 1 81 ? 12.899 4.767 -13.320 1.00 85.75 81 THR A N 1
ATOM 610 C CA . THR A 1 81 ? 14.156 5.495 -13.590 1.00 85.75 81 THR A CA 1
ATOM 611 C C . THR A 1 81 ? 15.309 4.578 -13.979 1.00 85.75 81 THR A C 1
ATOM 613 O O . THR A 1 81 ? 16.267 5.035 -14.599 1.00 85.75 81 THR A O 1
ATOM 616 N N . LEU A 1 82 ? 15.231 3.292 -13.621 1.00 83.44 82 LEU A N 1
ATOM 617 C CA . LEU A 1 82 ? 16.317 2.332 -13.826 1.00 83.44 82 LEU A CA 1
ATOM 618 C C . LEU A 1 82 ? 16.324 1.685 -15.214 1.00 83.44 82 LEU A C 1
ATOM 620 O O . LEU A 1 82 ? 17.278 0.982 -15.548 1.00 83.44 82 LEU A O 1
ATOM 624 N N . THR A 1 83 ? 15.283 1.917 -16.011 1.00 84.00 83 THR A N 1
ATOM 625 C CA . THR A 1 83 ? 15.128 1.366 -17.358 1.00 84.00 83 THR A CA 1
ATOM 626 C C . THR A 1 83 ? 15.339 2.439 -18.427 1.00 84.00 83 THR A C 1
ATOM 628 O O . THR A 1 83 ? 14.973 3.602 -18.251 1.00 84.00 83 THR A O 1
ATOM 631 N N . ALA A 1 84 ? 15.889 2.037 -19.575 1.00 85.06 84 ALA A N 1
ATOM 632 C CA . ALA A 1 84 ? 15.961 2.886 -20.763 1.00 85.06 84 ALA A CA 1
ATOM 633 C C . ALA A 1 84 ? 14.578 3.110 -21.412 1.00 85.06 84 ALA A C 1
ATOM 635 O O . ALA A 1 84 ? 14.387 4.082 -22.144 1.00 85.06 84 ALA A O 1
ATOM 636 N N . HIS A 1 85 ? 13.601 2.244 -21.115 1.00 88.12 85 HIS A N 1
ATOM 637 C CA . HIS A 1 85 ? 12.257 2.262 -21.695 1.00 88.12 85 HIS A CA 1
ATOM 638 C C . HIS A 1 85 ? 11.177 2.386 -20.603 1.00 88.12 85 HIS A C 1
ATOM 640 O O . HIS A 1 85 ? 10.420 1.441 -20.369 1.00 88.12 85 HIS A O 1
ATOM 646 N N . PRO A 1 86 ? 11.054 3.548 -19.930 1.00 87.62 86 PRO A N 1
ATOM 647 C CA . PRO A 1 86 ? 10.141 3.733 -18.798 1.00 87.62 86 PRO A CA 1
ATOM 648 C C . PRO A 1 86 ? 8.671 3.511 -19.165 1.00 87.62 86 PRO A C 1
ATOM 650 O O . PRO A 1 86 ? 7.931 2.913 -18.395 1.00 87.62 86 PRO A O 1
ATOM 653 N N . ILE A 1 87 ? 8.241 3.936 -20.356 1.00 89.44 87 ILE A N 1
ATOM 654 C CA . ILE A 1 87 ? 6.854 3.742 -20.805 1.00 89.44 87 ILE A CA 1
ATOM 655 C C . ILE A 1 87 ? 6.566 2.252 -21.018 1.00 89.44 87 ILE A C 1
ATOM 657 O O . ILE A 1 87 ? 5.555 1.749 -20.536 1.00 89.44 87 ILE A O 1
ATOM 661 N N . ALA A 1 88 ? 7.471 1.527 -21.682 1.00 88.56 88 ALA A N 1
ATOM 662 C CA . ALA A 1 88 ? 7.321 0.089 -21.887 1.00 88.56 88 ALA A CA 1
ATOM 663 C C . ALA A 1 88 ? 7.340 -0.668 -20.551 1.00 88.56 88 ALA A C 1
ATOM 665 O O . ALA A 1 88 ? 6.490 -1.522 -20.324 1.00 88.56 88 ALA A O 1
ATOM 666 N N . MET A 1 89 ? 8.236 -0.300 -19.629 1.00 89.00 89 MET A N 1
ATOM 667 C CA . MET A 1 89 ? 8.293 -0.881 -18.285 1.00 89.00 89 MET A CA 1
ATOM 668 C C . MET A 1 89 ? 7.033 -0.589 -17.470 1.00 89.00 89 MET A C 1
ATOM 670 O O . MET A 1 89 ? 6.558 -1.459 -16.751 1.00 89.00 89 MET A O 1
ATOM 674 N N . PHE A 1 90 ? 6.447 0.600 -17.591 1.00 90.00 90 PHE A N 1
ATOM 675 C CA . PHE A 1 90 ? 5.170 0.884 -16.947 1.00 90.00 90 PHE A CA 1
ATOM 676 C C . PHE A 1 90 ? 4.061 -0.014 -17.509 1.00 90.00 90 PHE A C 1
ATOM 678 O O . PHE A 1 90 ? 3.371 -0.683 -16.746 1.00 90.00 90 PHE A O 1
ATOM 685 N N . MET A 1 91 ? 3.928 -0.081 -18.836 1.00 90.88 91 MET A N 1
ATOM 686 C CA . MET A 1 91 ? 2.851 -0.817 -19.509 1.00 90.88 91 MET A CA 1
ATOM 687 C C . MET A 1 91 ? 2.961 -2.340 -19.352 1.00 90.88 91 MET A C 1
ATOM 689 O O . MET A 1 91 ? 1.949 -3.012 -19.180 1.00 90.88 91 MET A O 1
ATOM 693 N N . ALA A 1 92 ? 4.172 -2.890 -19.426 1.00 88.00 92 ALA A N 1
ATOM 694 C CA . ALA A 1 92 ? 4.425 -4.329 -19.374 1.00 88.00 92 ALA A CA 1
ATOM 695 C C . ALA A 1 92 ? 4.778 -4.817 -17.964 1.00 88.00 92 ALA A C 1
ATOM 697 O O . ALA A 1 92 ? 4.416 -5.924 -17.571 1.00 88.00 92 ALA A O 1
ATOM 698 N N . GLY A 1 93 ? 5.509 -3.989 -17.220 1.00 85.62 93 GLY A N 1
ATOM 699 C CA . GLY A 1 93 ? 6.059 -4.322 -15.917 1.00 85.62 93 GLY A CA 1
ATOM 700 C C . GLY A 1 93 ? 5.100 -4.051 -14.772 1.00 85.62 93 GLY A C 1
ATOM 701 O O . GLY A 1 93 ? 4.994 -4.889 -13.897 1.00 85.62 93 GLY A O 1
ATOM 702 N N . ILE A 1 94 ? 4.394 -2.918 -14.782 1.00 89.31 94 ILE A N 1
ATOM 703 C CA . ILE A 1 94 ? 3.655 -2.420 -13.606 1.00 89.31 94 ILE A CA 1
ATOM 704 C C . ILE A 1 94 ? 2.144 -2.496 -13.817 1.00 89.31 94 ILE A C 1
ATOM 706 O O . ILE A 1 94 ? 1.410 -2.975 -12.959 1.00 89.31 94 ILE A O 1
ATOM 710 N N . LEU A 1 95 ? 1.659 -2.047 -14.973 1.00 92.12 95 LEU A N 1
ATOM 711 C CA . LEU A 1 95 ? 0.233 -1.942 -15.269 1.00 92.12 95 LEU A CA 1
ATOM 712 C C . LEU A 1 95 ? -0.545 -3.267 -15.118 1.00 92.12 95 LEU A C 1
ATOM 714 O O . LEU A 1 95 ? -1.630 -3.214 -14.539 1.00 92.12 95 LEU A O 1
ATOM 718 N N . PRO A 1 96 ? -0.046 -4.443 -15.565 1.00 91.00 96 PRO A N 1
ATOM 719 C CA . PRO A 1 96 ? -0.838 -5.674 -15.548 1.00 91.00 96 PRO A CA 1
ATOM 720 C C . PRO A 1 96 ? -1.315 -6.077 -14.148 1.00 91.00 96 PRO A C 1
ATOM 722 O O . PRO A 1 96 ? -2.487 -6.402 -13.974 1.00 91.00 96 PRO A O 1
ATOM 725 N N . HIS A 1 97 ? -0.432 -6.029 -13.146 1.00 92.00 97 HIS A N 1
ATOM 726 C CA . HIS A 1 97 ? -0.778 -6.339 -11.755 1.00 92.00 97 HIS A CA 1
ATOM 727 C C . HIS A 1 97 ? -1.203 -5.086 -10.968 1.00 92.00 97 HIS A C 1
ATOM 729 O O . HIS A 1 97 ? -2.066 -5.163 -10.091 1.00 92.00 97 HIS A O 1
ATOM 735 N N . GLY A 1 98 ? -0.666 -3.912 -11.317 1.00 90.38 98 GLY A N 1
ATOM 736 C CA . GLY A 1 98 ? -0.929 -2.641 -10.642 1.00 90.38 98 GLY A CA 1
ATOM 737 C C . GLY A 1 98 ? -2.391 -2.191 -10.699 1.00 90.38 98 GLY A C 1
ATOM 738 O O . GLY A 1 98 ? -2.848 -1.504 -9.787 1.00 90.38 98 GLY A O 1
ATOM 739 N N . ILE A 1 99 ? -3.159 -2.627 -11.706 1.00 94.31 99 ILE A N 1
ATOM 740 C CA . ILE A 1 99 ? -4.616 -2.400 -11.771 1.00 94.31 99 ILE A CA 1
ATOM 741 C C . ILE A 1 99 ? -5.342 -3.016 -10.564 1.00 94.31 99 ILE A C 1
ATOM 743 O O . ILE A 1 99 ? -6.381 -2.499 -10.164 1.00 94.31 99 ILE A O 1
ATOM 747 N N . LEU A 1 100 ? -4.806 -4.085 -9.970 1.00 95.81 100 LEU A N 1
ATOM 748 C CA . LEU A 1 100 ? -5.378 -4.745 -8.793 1.00 95.81 100 LEU A CA 1
ATOM 749 C C . LEU A 1 100 ? -4.694 -4.309 -7.493 1.00 95.81 100 LEU A C 1
ATOM 751 O O . LEU A 1 100 ? -5.371 -4.092 -6.485 1.00 95.81 100 LEU A O 1
ATOM 755 N N . GLU A 1 101 ? -3.373 -4.126 -7.519 1.00 92.38 101 GLU A N 1
ATOM 756 C CA . GLU A 1 101 ? -2.607 -3.722 -6.336 1.00 92.38 101 GLU A CA 1
ATOM 757 C C . GLU A 1 101 ? -2.966 -2.305 -5.865 1.00 92.38 101 GLU A C 1
ATOM 759 O O . GLU A 1 101 ? -3.168 -2.083 -4.670 1.00 92.38 101 GLU A O 1
ATOM 764 N N . ILE A 1 102 ? -3.120 -1.345 -6.787 1.00 92.19 102 ILE A N 1
ATOM 765 C CA . ILE A 1 102 ? -3.421 0.049 -6.430 1.00 92.19 102 ILE A CA 1
ATOM 766 C C . ILE A 1 102 ? -4.780 0.161 -5.712 1.00 92.19 102 ILE A C 1
ATOM 768 O O . ILE A 1 102 ? -4.822 0.763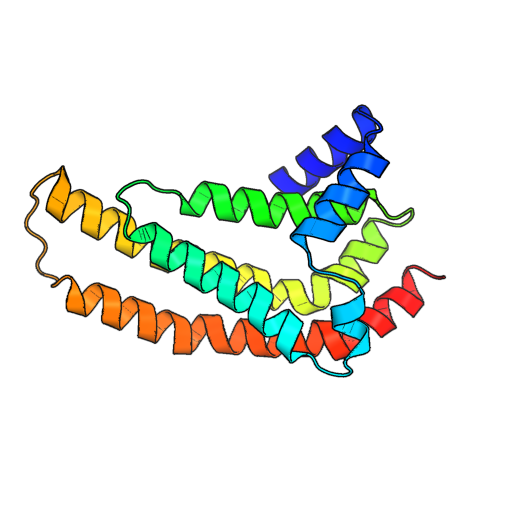 -4.634 1.00 92.19 102 ILE A O 1
ATOM 772 N N . PRO A 1 103 ? -5.890 -0.421 -6.216 1.00 94.12 103 PRO A N 1
ATOM 773 C CA . PRO A 1 103 ? -7.145 -0.459 -5.469 1.00 94.12 103 PRO A CA 1
ATOM 774 C C . PRO A 1 103 ? -7.016 -1.135 -4.104 1.00 94.12 103 PRO A C 1
ATOM 776 O O . PRO A 1 103 ? -7.535 -0.599 -3.126 1.00 94.12 103 PRO A O 1
ATOM 779 N N . ALA A 1 104 ? -6.299 -2.260 -4.009 1.00 95.81 104 ALA A N 1
ATOM 780 C CA . ALA A 1 104 ? -6.093 -2.947 -2.736 1.00 95.81 104 ALA A CA 1
ATOM 781 C C . ALA A 1 104 ? -5.392 -2.040 -1.710 1.00 95.81 104 ALA A C 1
ATOM 783 O O . ALA A 1 104 ? -5.869 -1.905 -0.584 1.00 95.81 104 ALA A O 1
ATOM 784 N N . GLN A 1 105 ? -4.330 -1.339 -2.119 1.00 93.25 105 GLN A N 1
ATOM 785 C CA . GLN A 1 105 ? -3.603 -0.396 -1.265 1.00 93.25 105 GLN A CA 1
ATOM 786 C C . GLN A 1 105 ? -4.464 0.804 -0.844 1.00 93.25 105 GLN A C 1
ATOM 788 O O . GLN A 1 105 ? -4.401 1.233 0.311 1.00 93.25 105 GLN A O 1
ATOM 793 N N . ILE A 1 106 ? -5.298 1.337 -1.745 1.00 94.06 106 ILE A N 1
ATOM 794 C CA . ILE A 1 106 ? -6.241 2.421 -1.422 1.00 94.06 106 ILE A CA 1
ATOM 795 C C . ILE A 1 106 ? -7.271 1.945 -0.392 1.00 94.06 106 ILE A C 1
ATOM 797 O O . ILE A 1 106 ? -7.554 2.668 0.566 1.00 94.06 106 ILE A O 1
ATOM 801 N N . ILE A 1 107 ? -7.801 0.729 -0.546 1.00 96.38 107 ILE A N 1
ATOM 802 C CA . ILE A 1 107 ? -8.743 0.136 0.410 1.00 96.38 107 ILE A CA 1
ATOM 803 C C . ILE A 1 107 ? -8.062 -0.059 1.769 1.00 96.38 107 ILE A C 1
ATOM 805 O O . ILE A 1 107 ? -8.619 0.356 2.784 1.00 96.38 107 ILE A O 1
ATOM 809 N N . SER A 1 108 ? -6.837 -0.589 1.815 1.00 96.62 108 SER A N 1
ATOM 810 C CA . SER A 1 108 ? -6.068 -0.716 3.062 1.00 96.62 108 SER A CA 1
ATOM 811 C C . SER A 1 108 ? -5.823 0.629 3.744 1.00 96.62 108 SER A C 1
ATOM 813 O O . SER A 1 108 ? -5.983 0.743 4.961 1.00 96.62 108 SER A O 1
ATOM 815 N N . ALA A 1 109 ? -5.501 1.674 2.981 1.00 95.56 109 ALA A N 1
ATOM 816 C CA . ALA A 1 109 ? -5.357 3.021 3.522 1.00 95.56 109 ALA A CA 1
ATOM 817 C C . ALA A 1 109 ? -6.689 3.596 4.030 1.00 95.56 109 ALA A C 1
ATOM 819 O O . ALA A 1 109 ? -6.707 4.260 5.064 1.00 95.56 109 ALA A O 1
ATOM 820 N N . ALA A 1 110 ? -7.809 3.317 3.358 1.00 96.44 110 ALA A N 1
ATOM 821 C CA . ALA A 1 110 ? -9.136 3.724 3.815 1.00 96.44 110 ALA A CA 1
ATOM 822 C C . ALA A 1 110 ? -9.542 3.005 5.113 1.00 96.44 110 ALA A C 1
ATOM 824 O O . ALA A 1 110 ? -10.064 3.644 6.029 1.00 96.44 110 ALA A O 1
ATOM 825 N N . ILE A 1 111 ? -9.262 1.701 5.225 1.00 97.44 111 ILE A N 1
ATOM 826 C CA . ILE A 1 111 ? -9.442 0.933 6.465 1.00 97.44 111 ILE A CA 1
ATOM 827 C C . ILE A 1 111 ? -8.584 1.551 7.577 1.00 97.44 111 ILE A C 1
ATOM 829 O O . ILE A 1 111 ? -9.107 1.874 8.642 1.00 97.44 111 ILE A O 1
ATOM 833 N N . SER A 1 112 ? -7.297 1.796 7.312 1.00 97.06 112 SER A N 1
ATOM 834 C CA . SER A 1 112 ? -6.386 2.459 8.253 1.00 97.06 112 SER A CA 1
ATOM 835 C C . SER A 1 112 ? -6.925 3.819 8.706 1.00 97.06 112 SER A C 1
ATOM 837 O O . SER A 1 112 ? -7.018 4.075 9.903 1.00 97.06 112 SER A O 1
ATOM 839 N N . ALA A 1 113 ? -7.386 4.664 7.780 1.00 96.31 113 ALA A N 1
ATOM 840 C CA . ALA A 1 113 ? -7.960 5.968 8.099 1.00 96.31 113 ALA A CA 1
ATOM 841 C C . ALA A 1 113 ? -9.190 5.859 9.014 1.00 96.31 113 ALA A C 1
ATOM 843 O O . ALA A 1 113 ? -9.295 6.625 9.974 1.00 96.31 113 ALA A O 1
ATOM 844 N N . LYS A 1 114 ? -10.095 4.897 8.770 1.00 95.69 114 LYS A N 1
ATOM 845 C CA . LYS A 1 114 ? -11.234 4.633 9.670 1.00 95.69 114 LYS A CA 1
ATOM 846 C C . LYS A 1 114 ? -10.752 4.319 11.091 1.00 95.69 114 LYS A C 1
ATOM 848 O O . LYS A 1 114 ? -11.289 4.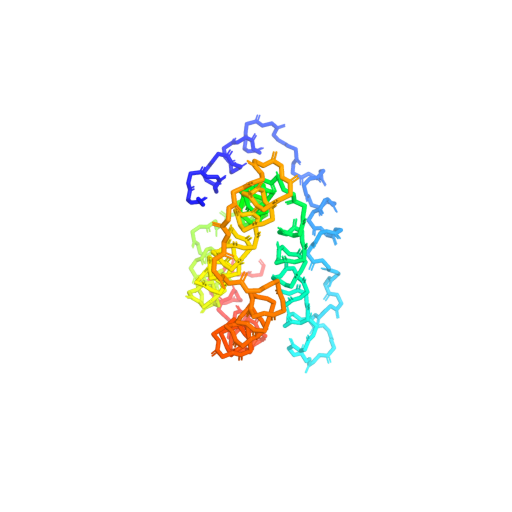880 12.046 1.00 95.69 114 LYS A O 1
ATOM 853 N N . VAL A 1 115 ? -9.727 3.472 11.228 1.00 96.19 115 VAL A N 1
ATOM 854 C CA . VAL A 1 115 ? -9.143 3.112 12.531 1.00 96.19 115 VAL A CA 1
ATOM 855 C C . VAL A 1 115 ? -8.489 4.331 13.196 1.00 96.19 115 VAL A C 1
ATOM 857 O O . VAL A 1 115 ? -8.824 4.625 14.343 1.00 96.19 115 VAL A O 1
ATOM 860 N N . VAL A 1 116 ? -7.659 5.098 12.475 1.00 96.19 116 VAL A N 1
ATOM 861 C CA . VAL A 1 116 ? -6.990 6.311 12.994 1.00 96.19 116 VAL A CA 1
ATOM 862 C C . VAL A 1 116 ? -8.006 7.289 13.556 1.00 96.19 116 VAL A C 1
ATOM 864 O O . VAL A 1 116 ? -7.864 7.747 14.688 1.00 96.19 116 VAL A O 1
ATOM 867 N N . TRP A 1 117 ? -9.040 7.618 12.781 1.00 94.44 117 TRP A N 1
ATOM 868 C CA . TRP A 1 117 ? -10.024 8.617 13.190 1.00 94.44 117 TRP A CA 1
ATOM 869 C C . TRP A 1 117 ? -10.912 8.131 14.332 1.00 94.44 117 TRP A C 1
ATOM 871 O O . TRP A 1 117 ? -11.291 8.935 15.185 1.00 94.44 117 TRP A O 1
ATOM 881 N N . PHE A 1 118 ? -11.197 6.829 14.398 1.00 94.50 118 PHE A N 1
ATOM 882 C CA . PHE A 1 118 ? -11.862 6.241 15.555 1.00 94.50 118 PHE A CA 1
ATOM 883 C C . PHE A 1 118 ? -11.007 6.379 16.821 1.00 94.50 118 PHE A C 1
ATOM 885 O O . PHE A 1 118 ? -11.496 6.869 17.840 1.00 94.50 118 PHE A O 1
ATOM 892 N N . VAL A 1 119 ? -9.730 5.981 16.759 1.00 93.44 119 VAL A N 1
ATOM 893 C CA . VAL A 1 119 ? -8.806 6.056 17.902 1.00 93.44 119 VAL A CA 1
ATOM 894 C C . VAL A 1 119 ? -8.599 7.510 18.326 1.00 93.44 119 VAL A C 1
ATOM 896 O O . VAL A 1 119 ? -8.692 7.825 19.511 1.00 93.44 119 VAL A O 1
ATOM 899 N N . PHE A 1 120 ? -8.381 8.410 17.370 1.00 93.88 120 PHE A N 1
ATOM 900 C CA . PHE A 1 120 ? -8.201 9.836 17.623 1.00 93.88 120 PHE A CA 1
ATOM 901 C C . PHE A 1 120 ? -9.418 10.437 18.333 1.00 93.88 120 PHE A C 1
ATOM 903 O O . PHE A 1 120 ? -9.288 11.074 19.379 1.00 93.88 120 PHE A O 1
ATOM 910 N N . ASP A 1 121 ? -10.622 10.205 17.812 1.00 93.06 121 ASP A N 1
ATOM 911 C CA . ASP A 1 121 ? -11.819 10.787 18.411 1.00 93.06 121 ASP A CA 1
ATOM 912 C C . ASP A 1 121 ? -12.121 10.200 19.795 1.00 93.06 121 ASP A C 1
ATOM 914 O O . ASP A 1 121 ? -12.502 10.950 20.694 1.00 93.06 121 ASP A O 1
ATOM 918 N N . LYS A 1 122 ? -11.908 8.895 19.991 1.00 90.94 122 LYS A N 1
ATOM 919 C CA . LYS A 1 122 ? -12.201 8.217 21.258 1.00 90.94 122 LYS A CA 1
ATOM 920 C C . LYS A 1 122 ? -11.183 8.523 22.359 1.00 90.94 122 LYS A C 1
ATOM 922 O O . LYS A 1 122 ? -11.576 8.796 23.491 1.00 90.94 122 LYS A O 1
ATOM 927 N N . TYR A 1 123 ? -9.890 8.463 22.047 1.00 89.69 123 TYR A N 1
ATOM 928 C CA . TYR A 1 123 ? -8.824 8.526 23.054 1.00 89.69 123 TYR A CA 1
ATOM 929 C C . TYR A 1 123 ? -8.157 9.897 23.170 1.00 89.69 123 TYR A C 1
ATOM 931 O O . TYR A 1 123 ? -7.626 10.198 24.233 1.00 89.69 123 TYR A O 1
ATOM 939 N N . ILE A 1 124 ? -8.189 10.725 22.118 1.00 91.31 124 ILE A N 1
ATOM 940 C CA . ILE A 1 124 ? -7.572 12.064 22.132 1.00 91.31 124 ILE A CA 1
ATOM 941 C C . ILE A 1 124 ? -8.624 13.158 22.323 1.00 91.31 124 ILE A C 1
ATOM 943 O O . ILE A 1 124 ? -8.436 14.059 23.133 1.00 91.31 124 ILE A O 1
ATOM 947 N N . ARG A 1 125 ? -9.745 13.097 21.590 1.00 92.56 125 ARG A N 1
ATOM 948 C CA . ARG A 1 125 ? -10.827 14.096 21.714 1.00 92.56 125 ARG A CA 1
ATOM 949 C C . ARG A 1 125 ? -11.907 13.735 22.734 1.00 92.56 125 ARG A C 1
ATOM 951 O O . ARG A 1 125 ? -12.789 14.559 22.953 1.00 92.56 125 ARG A O 1
ATOM 958 N N . HIS A 1 126 ? -11.871 12.528 23.302 1.00 89.00 126 HIS A N 1
ATOM 959 C CA . HIS A 1 126 ? -12.880 12.013 24.236 1.00 89.00 126 HIS A CA 1
ATOM 960 C C . HIS A 1 126 ? -14.326 12.176 23.734 1.00 89.00 126 HIS A C 1
ATOM 962 O O . HIS A 1 126 ? -15.232 12.492 24.500 1.00 89.00 126 HIS A O 1
ATOM 968 N N . ARG A 1 127 ? -14.547 11.992 22.426 1.00 87.56 127 ARG A N 1
ATOM 969 C CA . ARG A 1 127 ? -15.887 12.012 21.835 1.00 87.56 127 ARG A CA 1
ATOM 970 C C . ARG A 1 127 ? -16.548 10.655 21.996 1.00 87.56 127 ARG A C 1
ATOM 972 O O . ARG A 1 127 ? -15.933 9.626 21.706 1.00 87.56 127 ARG A O 1
ATOM 979 N N . ASP A 1 128 ? -17.827 10.673 22.347 1.00 82.12 128 ASP A N 1
ATOM 980 C CA . ASP A 1 128 ? -18.634 9.463 22.346 1.00 82.12 128 ASP A CA 1
ATOM 981 C C . ASP A 1 128 ? -18.752 8.912 20.925 1.00 82.12 128 ASP A C 1
ATOM 983 O O . ASP A 1 128 ? -19.185 9.585 19.984 1.00 82.12 128 ASP A O 1
ATOM 987 N N . ARG A 1 129 ? -18.328 7.659 20.770 1.00 82.31 129 ARG A N 1
ATOM 988 C CA . ARG A 1 129 ? -18.504 6.877 19.551 1.00 82.31 129 ARG A CA 1
ATOM 989 C C . ARG A 1 129 ? -19.452 5.724 19.880 1.00 82.31 129 ARG A C 1
ATOM 991 O O . ARG A 1 129 ? -19.159 4.976 20.812 1.00 82.31 129 ARG A O 1
ATOM 998 N N . PRO A 1 130 ? -20.549 5.547 19.122 1.00 82.75 130 PRO A N 1
ATOM 999 C CA . PRO A 1 130 ? -21.488 4.447 19.353 1.00 82.75 130 PRO A CA 1
ATOM 1000 C C . PRO A 1 130 ? -20.855 3.079 19.053 1.00 82.75 130 PRO A C 1
ATOM 1002 O O . PRO A 1 130 ? -21.295 2.051 19.556 1.00 82.75 130 PRO A O 1
ATOM 1005 N N . GLU A 1 131 ? -19.803 3.064 18.235 1.00 87.50 131 GLU A N 1
ATOM 1006 C CA . GLU A 1 131 ? -19.092 1.859 17.831 1.00 87.50 131 GLU A CA 1
ATOM 1007 C C . GLU A 1 131 ? -18.063 1.437 18.888 1.00 87.50 131 GLU A C 1
ATOM 1009 O O . GLU A 1 131 ? -17.309 2.241 19.447 1.00 87.50 131 GLU A O 1
ATOM 1014 N N . THR A 1 132 ? -17.984 0.133 19.144 1.00 91.69 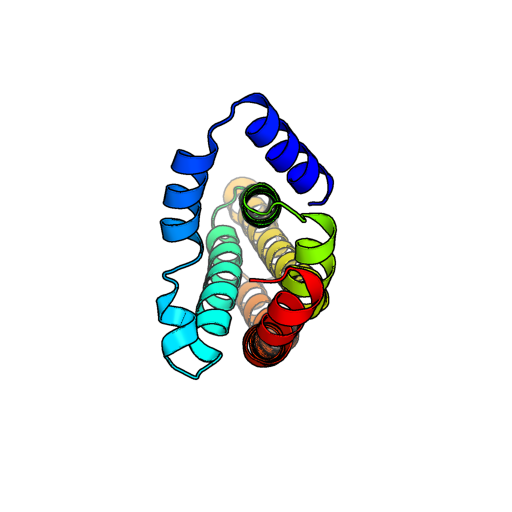132 THR A N 1
ATOM 1015 C CA . THR A 1 132 ? -16.942 -0.429 20.004 1.00 91.69 132 THR A CA 1
ATOM 1016 C C . THR A 1 132 ? -15.639 -0.594 19.225 1.00 91.69 132 THR A C 1
ATOM 1018 O O . THR A 1 132 ? -15.637 -0.836 18.020 1.00 91.69 132 THR A O 1
ATOM 1021 N N . PHE A 1 133 ? -14.504 -0.524 19.926 1.00 90.62 133 PHE A N 1
ATOM 1022 C CA . PHE A 1 133 ? -13.196 -0.748 19.300 1.00 90.62 133 PHE A CA 1
ATOM 1023 C C . PHE A 1 133 ? -13.114 -2.146 18.663 1.00 90.62 133 PHE A C 1
ATOM 1025 O O . PHE A 1 133 ? -12.642 -2.288 17.541 1.00 90.62 133 PHE A O 1
ATOM 1032 N N . GLY A 1 134 ? -13.670 -3.166 19.328 1.00 92.75 134 GLY A N 1
ATOM 1033 C CA . GLY A 1 134 ? -13.746 -4.522 18.779 1.00 92.75 134 GLY A CA 1
ATOM 1034 C C . GLY A 1 134 ? -14.540 -4.608 17.472 1.00 92.75 134 GLY A C 1
ATOM 1035 O O . GLY A 1 134 ? -14.137 -5.344 16.576 1.00 92.75 134 GLY A O 1
ATOM 1036 N N . LEU A 1 135 ? -15.620 -3.831 17.322 1.00 94.31 135 LEU A N 1
ATOM 1037 C CA . LEU A 1 135 ? -16.388 -3.782 16.075 1.00 94.31 135 LEU A CA 1
ATOM 1038 C C . LEU A 1 135 ? -15.581 -3.147 14.935 1.00 94.31 135 LEU A C 1
ATOM 1040 O O . LEU A 1 135 ? -15.576 -3.683 13.830 1.00 94.31 135 LEU A O 1
ATOM 1044 N N . ILE A 1 136 ? -14.854 -2.059 15.209 1.00 95.25 136 ILE A N 1
ATOM 1045 C CA . ILE A 1 136 ? -13.978 -1.405 14.223 1.00 95.25 136 ILE A CA 1
ATOM 1046 C C . ILE A 1 136 ? -12.895 -2.362 13.728 1.00 95.25 136 ILE A C 1
ATOM 1048 O O . ILE A 1 136 ? -12.705 -2.501 12.520 1.00 95.25 136 ILE A O 1
ATOM 1052 N N . ILE A 1 137 ? -12.222 -3.065 14.643 1.00 95.69 137 ILE A N 1
ATOM 1053 C CA . ILE A 1 137 ? -11.187 -4.039 14.278 1.00 95.69 137 ILE A CA 1
ATOM 1054 C C . ILE A 1 137 ? -11.791 -5.227 13.527 1.00 95.69 137 ILE A C 1
ATOM 1056 O O . ILE A 1 137 ? -11.248 -5.635 12.504 1.00 95.69 137 ILE A O 1
ATOM 1060 N N . LYS A 1 138 ? -12.942 -5.748 13.968 1.00 96.56 138 LYS A N 1
ATOM 1061 C CA . LYS A 1 138 ? -13.651 -6.819 13.255 1.00 96.56 138 LYS A CA 1
ATOM 1062 C C . LYS A 1 138 ? -13.969 -6.413 11.814 1.00 96.56 138 LYS A C 1
ATOM 1064 O O . LYS A 1 138 ? -13.694 -7.185 10.900 1.00 96.56 138 LYS A O 1
ATOM 1069 N N . ASN A 1 139 ? -14.506 -5.212 11.610 1.00 96.12 139 ASN A N 1
ATOM 1070 C CA . ASN A 1 139 ? -14.812 -4.701 10.275 1.00 96.12 139 ASN A CA 1
ATOM 1071 C C . ASN A 1 139 ? -13.537 -4.521 9.444 1.00 96.12 139 ASN A C 1
ATOM 1073 O O . ASN A 1 139 ? -13.518 -4.924 8.289 1.00 96.12 139 ASN A O 1
ATOM 1077 N N . ALA A 1 140 ? -12.449 -4.014 10.034 1.00 96.50 140 ALA A N 1
ATOM 1078 C CA . ALA A 1 140 ? -11.161 -3.896 9.351 1.00 96.50 140 ALA A CA 1
ATOM 1079 C C . ALA A 1 140 ? -10.622 -5.258 8.874 1.00 96.50 140 ALA A C 1
ATOM 1081 O O . ALA A 1 140 ? -10.146 -5.371 7.743 1.00 96.50 140 ALA A O 1
ATOM 1082 N N . VAL A 1 141 ? -10.729 -6.301 9.704 1.00 97.31 141 VAL A N 1
ATOM 1083 C CA . VAL A 1 141 ? -10.337 -7.674 9.340 1.00 97.31 141 VAL A CA 1
ATOM 1084 C C . VAL A 1 141 ? -11.217 -8.207 8.212 1.00 97.31 141 VAL A C 1
ATOM 1086 O O . VAL A 1 141 ? -10.690 -8.723 7.230 1.00 97.31 141 VAL A O 1
ATOM 1089 N N . ILE A 1 142 ? -12.540 -8.055 8.317 1.00 97.56 142 ILE A N 1
ATOM 1090 C CA . ILE A 1 142 ? -13.480 -8.507 7.280 1.00 97.56 142 ILE A CA 1
ATOM 1091 C C . ILE A 1 142 ? -13.204 -7.787 5.956 1.00 97.56 142 ILE A C 1
ATOM 1093 O O . ILE A 1 142 ? -13.022 -8.456 4.943 1.00 97.56 142 ILE A O 1
ATOM 1097 N N . ASP A 1 143 ? -13.091 -6.458 5.965 1.00 97.00 143 ASP A N 1
ATOM 1098 C CA . ASP A 1 143 ? -12.802 -5.661 4.768 1.00 97.00 143 ASP A CA 1
ATOM 1099 C C . ASP A 1 143 ? -11.460 -6.085 4.136 1.00 97.00 143 ASP A C 1
ATOM 1101 O O . ASP A 1 143 ? -11.341 -6.203 2.915 1.00 97.00 143 ASP A O 1
ATOM 1105 N N . THR A 1 144 ? -10.451 -6.389 4.959 1.00 97.38 144 THR A N 1
ATOM 1106 C CA . THR A 1 144 ? -9.150 -6.884 4.479 1.00 97.38 144 THR A CA 1
ATOM 1107 C C . THR A 1 144 ? -9.278 -8.250 3.806 1.00 97.38 144 THR A C 1
ATOM 1109 O O . THR A 1 144 ? -8.740 -8.449 2.719 1.00 97.38 144 THR A O 1
ATOM 1112 N N . LEU A 1 145 ? -9.994 -9.195 4.417 1.00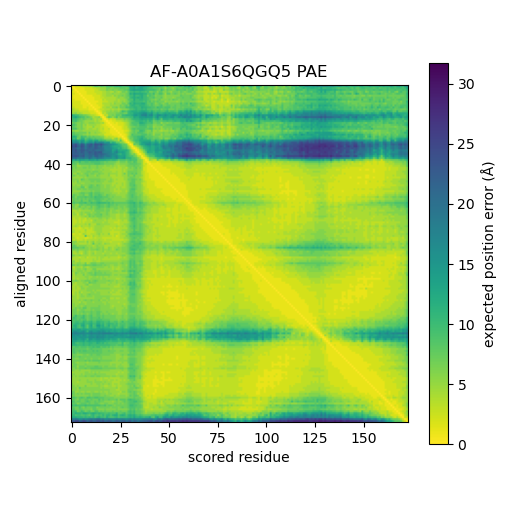 97.50 145 LEU A N 1
ATOM 1113 C CA . LEU A 1 145 ? -10.148 -10.549 3.878 1.00 97.50 145 LEU A CA 1
ATOM 1114 C C . LEU A 1 145 ? -11.040 -10.595 2.631 1.00 97.50 145 LEU A C 1
ATOM 1116 O O . LEU A 1 145 ? -10.784 -11.390 1.732 1.00 97.50 145 LEU A O 1
ATOM 1120 N N . VAL A 1 146 ? -12.075 -9.756 2.573 1.00 97.56 146 VAL A N 1
ATOM 1121 C CA . VAL A 1 146 ? -13.067 -9.757 1.487 1.00 97.56 146 VAL A CA 1
ATOM 1122 C C . VAL A 1 146 ? -12.608 -8.932 0.287 1.00 97.56 146 VAL A C 1
ATOM 1124 O O . VAL A 1 146 ? -12.900 -9.311 -0.844 1.00 97.56 146 VAL A O 1
ATOM 1127 N N . PHE A 1 147 ? -11.888 -7.827 0.503 1.00 96.94 147 PHE A N 1
ATOM 1128 C CA . PHE A 1 147 ? -11.493 -6.927 -0.584 1.00 96.94 147 PHE A CA 1
ATOM 1129 C C . PHE A 1 147 ? -9.991 -6.954 -0.870 1.00 96.94 147 PHE A C 1
ATOM 1131 O O . PHE A 1 147 ? -9.588 -7.185 -2.006 1.00 96.94 147 PHE A O 1
ATOM 1138 N N . VAL A 1 148 ? -9.149 -6.733 0.142 1.00 96.88 148 VAL A N 1
ATOM 1139 C CA . VAL A 1 148 ? -7.697 -6.553 -0.057 1.00 96.88 148 VAL A CA 1
ATOM 1140 C C . VAL A 1 148 ? -7.026 -7.868 -0.450 1.00 96.88 148 VAL A C 1
ATOM 1142 O O . VAL A 1 148 ? -6.287 -7.923 -1.432 1.00 96.88 148 VAL A O 1
ATOM 1145 N N . LEU A 1 149 ? -7.305 -8.938 0.294 1.00 97.19 149 LEU A N 1
ATOM 1146 C CA . LEU A 1 149 ? -6.697 -10.250 0.093 1.00 97.19 149 LEU A CA 1
ATOM 1147 C C . LEU A 1 149 ? -6.914 -10.806 -1.328 1.00 97.19 149 LEU A C 1
ATOM 1149 O O . LEU A 1 149 ? -5.911 -11.141 -1.961 1.00 97.19 149 LEU A O 1
ATOM 1153 N N . PRO A 1 150 ? -8.146 -10.891 -1.876 1.00 97.31 150 PRO A N 1
ATOM 1154 C CA . PRO A 1 150 ? -8.343 -11.443 -3.216 1.00 97.31 150 PRO A CA 1
ATOM 1155 C C . PRO A 1 150 ? -7.706 -10.583 -4.310 1.00 97.31 150 PRO A C 1
ATOM 1157 O O . PRO A 1 150 ? -7.138 -11.135 -5.251 1.00 97.31 150 PRO A O 1
ATOM 1160 N N . LEU A 1 151 ? -7.738 -9.252 -4.179 1.00 97.38 151 LEU A N 1
ATOM 1161 C CA . LEU A 1 151 ? -7.093 -8.355 -5.142 1.00 97.38 151 LEU A CA 1
ATOM 1162 C C . LEU A 1 151 ? -5.581 -8.596 -5.205 1.00 97.38 151 LEU A C 1
ATOM 1164 O O . LEU A 1 151 ? -5.040 -8.792 -6.292 1.00 97.38 151 LEU A O 1
ATOM 1168 N N . LEU A 1 152 ? -4.910 -8.637 -4.050 1.00 95.81 152 LEU A N 1
ATOM 1169 C CA . LEU A 1 152 ? -3.463 -8.864 -3.986 1.00 95.81 152 LEU A CA 1
ATOM 1170 C C . LEU A 1 152 ? -3.071 -10.278 -4.412 1.00 95.81 152 LEU A C 1
ATOM 1172 O O . LEU A 1 152 ? -2.019 -10.469 -5.017 1.00 95.81 152 LEU A O 1
ATOM 1176 N N . PHE A 1 153 ? -3.914 -11.268 -4.123 1.00 95.38 153 PHE A N 1
ATOM 1177 C CA . PHE A 1 153 ? -3.679 -12.644 -4.548 1.00 95.38 153 PHE A CA 1
ATOM 1178 C C . PHE A 1 153 ? -3.665 -12.763 -6.075 1.00 95.38 153 PHE A C 1
ATOM 1180 O O . PHE A 1 153 ? -2.725 -13.315 -6.648 1.00 95.38 153 PHE A O 1
ATOM 1187 N N . VAL A 1 154 ? -4.669 -12.189 -6.745 1.00 95.62 154 VAL A N 1
ATOM 1188 C CA . VAL A 1 154 ? -4.722 -12.174 -8.213 1.00 95.62 154 VAL A CA 1
ATOM 1189 C C . VAL A 1 154 ? -3.598 -11.305 -8.790 1.00 95.62 154 VAL A C 1
ATOM 1191 O O . VAL A 1 154 ? -2.974 -11.711 -9.770 1.00 95.62 154 VAL A O 1
ATOM 1194 N N . ALA A 1 155 ? -3.279 -10.164 -8.165 1.00 93.88 155 ALA A N 1
ATOM 1195 C CA . ALA A 1 155 ? -2.161 -9.311 -8.577 1.00 93.88 155 ALA A CA 1
ATOM 1196 C C . ALA A 1 155 ? -0.831 -10.082 -8.597 1.00 93.88 155 ALA A C 1
ATOM 1198 O O . ALA A 1 155 ? -0.128 -10.056 -9.603 1.00 93.88 155 ALA A O 1
ATOM 1199 N N . ALA A 1 156 ? -0.534 -10.841 -7.538 1.00 92.38 156 ALA A N 1
ATOM 1200 C CA . ALA A 1 156 ? 0.693 -11.627 -7.437 1.00 92.38 156 ALA A CA 1
ATOM 1201 C C . ALA A 1 156 ? 0.776 -12.747 -8.489 1.00 92.38 156 ALA A C 1
ATOM 1203 O O . ALA A 1 156 ? 1.856 -13.025 -9.008 1.00 92.38 156 ALA A O 1
ATOM 1204 N N . ILE A 1 157 ? -0.349 -13.381 -8.843 1.00 92.12 157 ILE A N 1
ATOM 1205 C CA . ILE A 1 157 ? -0.385 -14.370 -9.933 1.00 92.12 157 ILE A CA 1
ATOM 1206 C C . ILE A 1 157 ? -0.061 -13.701 -11.273 1.00 92.12 157 ILE A C 1
ATOM 1208 O O . ILE A 1 157 ? 0.748 -14.223 -12.040 1.00 92.12 157 ILE A O 1
ATOM 1212 N N . ILE A 1 158 ? -0.654 -12.536 -11.553 1.00 92.25 158 ILE A N 1
ATOM 1213 C CA . ILE A 1 158 ? -0.368 -11.772 -12.775 1.00 92.25 158 ILE A CA 1
ATOM 1214 C C . ILE A 1 158 ? 1.108 -11.355 -12.814 1.00 92.25 158 ILE A C 1
ATOM 1216 O O . ILE A 1 158 ? 1.769 -11.527 -13.840 1.00 92.25 158 ILE A O 1
ATOM 1220 N N . GLU A 1 159 ? 1.636 -10.856 -11.698 1.00 89.44 159 GLU A N 1
ATOM 1221 C CA . GLU A 1 159 ? 3.030 -10.430 -11.573 1.00 89.44 159 GLU A CA 1
ATOM 1222 C C . GLU A 1 159 ? 4.016 -11.591 -11.744 1.00 89.44 159 GLU A C 1
ATOM 1224 O O . GLU A 1 159 ? 5.065 -11.434 -12.361 1.00 89.44 159 GLU A O 1
ATOM 1229 N N . PHE A 1 160 ? 3.678 -12.780 -11.254 1.00 89.06 160 PHE A N 1
ATOM 1230 C CA . PHE A 1 160 ? 4.524 -13.956 -11.408 1.00 89.06 160 PHE A CA 1
ATOM 1231 C C . PHE A 1 160 ? 4.442 -14.564 -12.817 1.00 89.06 160 PHE A C 1
ATOM 1233 O O . PHE A 1 160 ? 5.460 -14.961 -13.382 1.00 89.06 160 PHE A O 1
ATOM 1240 N N . SER A 1 161 ? 3.240 -14.668 -13.391 1.00 86.94 161 SER A N 1
ATOM 1241 C CA . SER A 1 161 ? 3.010 -15.437 -14.623 1.00 86.94 161 SER A CA 1
ATOM 1242 C C . SER A 1 161 ? 3.040 -14.604 -15.903 1.00 86.94 161 SER A C 1
ATOM 1244 O O . SER A 1 161 ? 3.495 -15.094 -16.933 1.00 86.94 161 SER A O 1
ATOM 1246 N N . ILE A 1 162 ? 2.543 -13.366 -15.871 1.00 87.38 162 ILE A N 1
ATOM 1247 C CA . ILE A 1 162 ? 2.314 -12.551 -17.076 1.00 87.38 162 ILE A CA 1
ATOM 1248 C C . ILE A 1 162 ? 3.391 -11.474 -17.211 1.00 87.38 162 ILE A C 1
ATOM 1250 O O . ILE A 1 162 ? 3.990 -11.319 -18.279 1.00 87.38 162 ILE A O 1
ATOM 1254 N N . THR A 1 163 ? 3.666 -10.746 -16.127 1.00 86.25 163 THR A N 1
ATOM 1255 C CA . THR A 1 163 ? 4.594 -9.607 -16.125 1.00 86.25 163 THR A CA 1
ATOM 1256 C C . THR A 1 163 ? 5.993 -9.940 -16.680 1.00 86.25 163 THR A C 1
ATOM 1258 O O . THR A 1 163 ? 6.471 -9.172 -17.518 1.00 86.25 163 THR A O 1
ATOM 1261 N N . PRO A 1 164 ? 6.652 -11.075 -16.355 1.00 84.56 164 PRO A N 1
ATOM 1262 C CA . PRO A 1 164 ? 7.987 -11.372 -16.879 1.00 84.56 164 PRO A CA 1
ATOM 1263 C C . PRO A 1 164 ? 7.997 -11.584 -18.399 1.00 84.56 164 PRO A C 1
ATOM 1265 O O . PRO A 1 164 ? 8.908 -11.118 -19.085 1.00 84.56 164 PRO A O 1
ATOM 1268 N N . GLY A 1 165 ? 6.963 -12.237 -18.945 1.00 84.12 165 GLY A N 1
ATOM 1269 C CA . GLY A 1 165 ? 6.823 -12.458 -20.387 1.00 84.12 165 GLY A CA 1
ATOM 1270 C C . GLY A 1 165 ? 6.576 -11.159 -21.157 1.00 84.12 165 GLY A C 1
ATOM 1271 O O . GLY A 1 165 ? 7.146 -10.950 -22.233 1.00 84.12 165 GLY A O 1
ATOM 1272 N N . LEU A 1 166 ? 5.784 -10.248 -20.582 1.00 85.56 166 LEU A N 1
ATOM 1273 C CA . LEU A 1 166 ? 5.554 -8.925 -21.161 1.00 85.56 166 LEU A CA 1
ATOM 1274 C C . LEU A 1 166 ? 6.824 -8.068 -21.126 1.00 85.56 166 LEU A C 1
ATOM 1276 O O . LEU A 1 166 ? 7.178 -7.476 -22.145 1.00 85.56 166 LEU A O 1
ATOM 1280 N N . ILE A 1 167 ? 7.544 -8.034 -19.999 1.00 85.81 167 ILE A N 1
ATOM 1281 C CA . ILE A 1 167 ? 8.817 -7.303 -19.897 1.00 85.81 167 ILE A CA 1
ATOM 1282 C C . ILE A 1 167 ? 9.805 -7.823 -20.949 1.00 85.81 167 ILE A C 1
ATOM 1284 O O . ILE A 1 167 ? 10.355 -7.025 -21.706 1.00 85.81 167 ILE A O 1
ATOM 1288 N N . HIS A 1 168 ? 9.973 -9.144 -21.068 1.00 84.44 168 HIS A N 1
ATOM 1289 C CA . HIS A 1 168 ? 10.882 -9.735 -22.055 1.00 84.44 168 HIS A CA 1
ATOM 1290 C C . HIS A 1 168 ? 10.529 -9.343 -23.502 1.00 84.44 168 HIS A C 1
ATOM 1292 O O . HIS A 1 168 ? 11.418 -9.138 -24.325 1.00 84.44 168 HIS A O 1
ATOM 1298 N N . THR A 1 169 ? 9.238 -9.211 -23.814 1.00 84.62 169 THR A N 1
ATOM 1299 C CA . THR A 1 169 ? 8.761 -8.890 -25.169 1.00 84.62 169 THR A CA 1
ATOM 1300 C C . THR A 1 169 ? 8.895 -7.402 -25.510 1.00 84.62 169 THR A C 1
ATOM 1302 O O . THR A 1 169 ? 9.261 -7.067 -26.633 1.00 84.62 169 THR A O 1
ATOM 1305 N N . PHE A 1 170 ? 8.600 -6.505 -24.563 1.00 80.94 170 PHE A N 1
ATOM 1306 C CA . PHE A 1 170 ? 8.479 -5.062 -24.830 1.00 80.94 170 PHE A CA 1
ATOM 1307 C C . PHE A 1 170 ? 9.656 -4.216 -24.342 1.00 80.94 170 PHE A C 1
ATOM 1309 O O . PHE A 1 170 ? 9.839 -3.101 -24.828 1.00 80.94 170 PHE A O 1
ATOM 1316 N N . VAL A 1 171 ? 10.431 -4.708 -23.375 1.00 78.69 171 VAL A N 1
ATOM 1317 C CA . VAL A 1 171 ? 11.588 -3.991 -22.815 1.00 78.69 171 VAL A CA 1
ATOM 1318 C C . VAL A 1 171 ? 12.907 -4.543 -23.373 1.00 78.69 171 VAL A C 1
ATOM 1320 O O . VAL A 1 171 ? 13.876 -3.795 -23.445 1.00 78.69 171 VAL A O 1
ATOM 1323 N N . GLY A 1 172 ? 12.924 -5.789 -23.869 1.00 65.44 172 GLY A N 1
ATOM 1324 C CA . GLY A 1 172 ? 14.122 -6.433 -24.422 1.00 65.44 172 GLY A CA 1
ATOM 1325 C C . GLY A 1 172 ? 15.120 -6.874 -23.341 1.00 65.44 172 GLY A C 1
ATOM 1326 O O . GLY A 1 172 ? 14.931 -6.574 -22.164 1.00 65.44 172 GLY A O 1
ATOM 1327 N N . LYS A 1 173 ? 16.148 -7.644 -23.735 1.00 52.91 173 LYS A N 1
ATOM 1328 C CA . LYS A 1 173 ? 17.244 -8.070 -22.842 1.00 52.91 173 LYS A CA 1
ATOM 1329 C C . LYS A 1 173 ? 18.034 -6.889 -22.288 1.00 52.91 173 LYS A C 1
ATOM 1331 O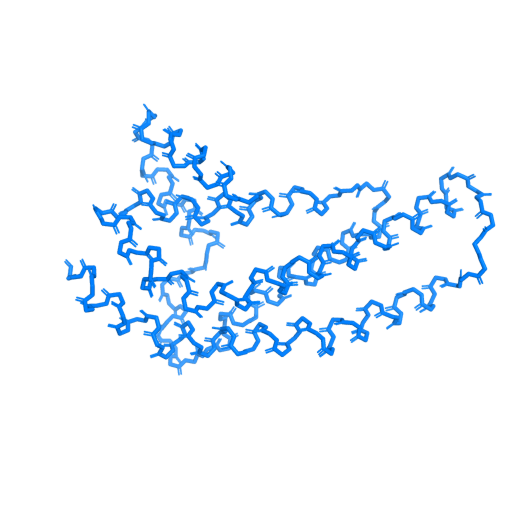 O . LYS A 1 173 ? 18.352 -5.984 -23.089 1.00 52.91 173 LYS A O 1
#

Radius of gyration: 18.06 Å; Cα contacts (8 Å, |Δi|>4): 197; chains: 1; bounding box: 45×36×49 Å

Solvent-accessible surface area (backbone atoms only — not comparable to full-atom values): 9022 Å² total; per-residue (Å²): 88,70,67,41,22,54,49,41,31,50,52,44,72,72,67,66,50,59,67,65,47,52,54,50,46,48,70,70,73,51,56,82,64,55,70,73,67,79,51,38,61,62,59,27,50,53,57,50,49,53,39,50,48,41,34,58,50,9,72,42,68,51,81,56,44,58,58,50,51,50,48,59,25,28,53,56,13,48,58,40,62,78,46,98,48,37,67,43,41,41,61,27,55,39,46,73,22,42,70,31,38,52,57,24,48,53,50,30,37,50,47,9,48,55,42,14,54,49,44,29,35,46,75,72,66,66,44,92,63,98,68,52,71,68,56,55,52,52,49,46,50,48,51,39,62,72,50,30,47,56,30,34,50,53,18,19,48,37,47,59,69,46,22,58,60,35,30,54,73,65,61,49,135

Foldseek 3Di:
DVVLLVVLLVVCVVVVCLVVLVVVLCVLVDHPVCLVVLDLVVQLCSLLVLLVVLLVCLLALDLCLVVSLSVVSSSLSSVLNNAPCSVLCCVQPQPQLVVLSVVLSVLSSVLSPLSSVVNCCCPVVVDDDPDDNVRSVVVSVVSCVVRNNVSSVVSSVCNNPRSVVSCCVRRND